Protein AF-A0A1V6K4E2-F1 (afdb_monomer)

Secondary structure (DSSP, 8-state):
--HHHHHHHHHHHHHHHHS--------HHHHHHHHHHHHHHHHHHHHHHHHHHHHHH-SS--GGGSPTT---TT--GGGSB-TTT-PBPEEEEETTEEEEE-TTSS-EEEEE-

Nearest PDB structures (foldseek):
  8veh-assembly4_D  TM=7.224E-01  e=5.071E+00  Rickettsia bellii RML369-C
  9jog-assembly1_B  TM=7.674E-01  e=7.056E+00  Wenyingzhuangia fucanilytica

Mean predicted aligned error: 12.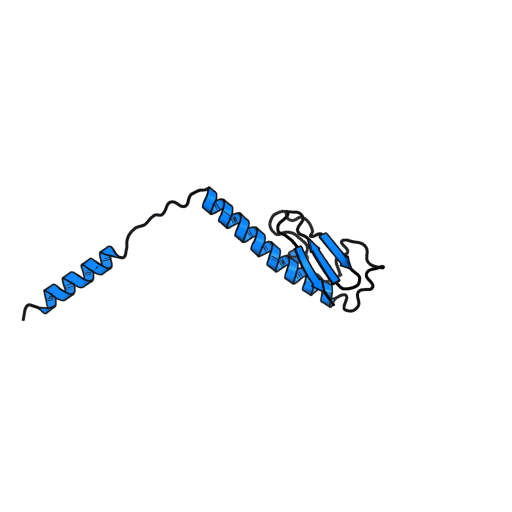08 Å

Sequence (113 aa):
MKMKATILSLTVAILAASCGTATHTVDEGTVEELRRVFDQTRCGFRMEDLVYAVSRQFPYLVADSLPPDVMPSGVPDSLTKCPVTLEPYGIRFEIDGITVECPSGHGSASIDY

Foldseek 3Di:
DPPVVVVVVVVVVVVVVVPPPPPPPDDPVNVVVVVLVVLLVVLVVLQVVQQVVVCVQCVQDPQVPDDKPDDDPPDDLVSQARPPPRHGWTWHRDNFKIKTHHPVRSGIDMDGD

Solvent-accessible surface area (backbone atoms only — not comparable to full-atom values): 6761 Å² total; per-residue (Å²): 142,72,70,68,64,58,56,58,56,54,54,53,56,56,58,59,62,70,65,61,83,74,80,73,80,77,52,70,66,60,54,51,50,50,48,52,51,51,54,27,52,55,43,47,56,37,32,47,54,36,47,55,53,50,45,72,75,44,83,72,59,63,27,94,74,60,67,72,58,69,76,61,92,83,62,58,72,85,46,48,33,37,87,85,81,64,45,61,46,46,38,45,65,38,75,51,34,41,38,30,36,42,82,87,68,60,48,69,34,72,50,77,114

Structure (mmCIF, N/CA/C/O backbone):
data_AF-A0A1V6K4E2-F1
#
_entry.id   AF-A0A1V6K4E2-F1
#
loop_
_atom_site.group_PDB
_atom_site.id
_atom_site.type_symbol
_atom_site.label_atom_id
_atom_site.label_alt_id
_atom_site.label_comp_id
_atom_site.label_asym_id
_atom_site.label_entity_id
_atom_site.label_seq_id
_atom_site.pdbx_PDB_ins_code
_atom_site.Cartn_x
_atom_site.Cartn_y
_atom_site.Cartn_z
_atom_site.occupancy
_atom_site.B_iso_or_equiv
_atom_site.auth_seq_id
_atom_site.auth_comp_id
_atom_site.auth_asym_id
_atom_site.auth_atom_id
_atom_site.pdbx_PDB_model_num
ATOM 1 N N . MET A 1 1 ? -6.438 -11.741 70.902 1.00 47.97 1 MET A N 1
ATOM 2 C CA . MET A 1 1 ? -6.109 -11.883 69.463 1.00 47.97 1 MET A CA 1
ATOM 3 C C . MET A 1 1 ? -7.400 -11.836 68.633 1.00 47.97 1 MET A C 1
ATOM 5 O O . MET A 1 1 ? -7.989 -12.875 68.399 1.00 47.97 1 MET A O 1
ATOM 9 N N . LYS A 1 2 ? -7.910 -10.650 68.257 1.00 50.91 2 LYS A N 1
ATOM 10 C CA . LYS A 1 2 ? -9.148 -10.500 67.440 1.00 50.91 2 LYS A CA 1
ATOM 11 C C . LYS A 1 2 ? -9.008 -9.525 66.255 1.00 50.91 2 LYS A C 1
ATOM 13 O O . LYS A 1 2 ? -9.920 -9.396 65.458 1.00 50.91 2 LYS A O 1
ATOM 18 N N . MET A 1 3 ? -7.847 -8.883 66.107 1.00 50.84 3 MET A N 1
ATOM 19 C CA . MET A 1 3 ? -7.622 -7.793 65.146 1.00 50.84 3 MET A CA 1
ATOM 20 C C . MET A 1 3 ? -7.294 -8.272 63.719 1.00 50.84 3 MET A C 1
ATOM 22 O O . MET A 1 3 ? -7.509 -7.545 62.759 1.00 50.84 3 MET A O 1
ATOM 26 N N . LYS A 1 4 ? -6.804 -9.513 63.560 1.00 50.34 4 LYS A N 1
ATOM 27 C CA . LYS A 1 4 ? -6.406 -10.064 62.250 1.00 50.34 4 LYS A CA 1
ATOM 28 C C . LYS A 1 4 ? -7.597 -10.445 61.358 1.00 50.34 4 LYS A C 1
ATOM 30 O O . LYS A 1 4 ? -7.494 -10.324 60.145 1.00 50.34 4 LYS A O 1
ATOM 35 N N . ALA A 1 5 ? -8.720 -10.865 61.945 1.00 5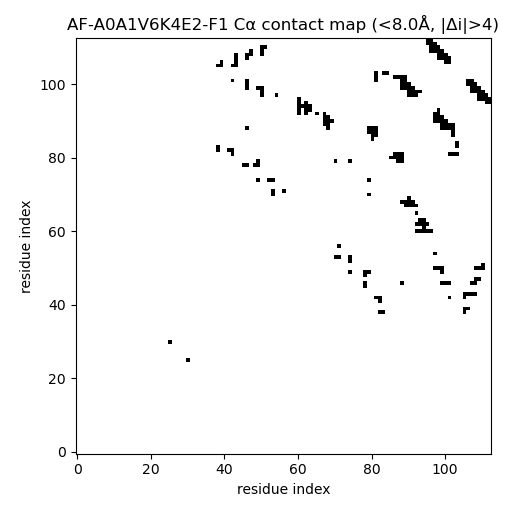5.62 5 ALA A N 1
ATOM 36 C CA . ALA A 1 5 ? -9.904 -11.284 61.189 1.00 55.62 5 ALA A CA 1
ATOM 37 C C . ALA A 1 5 ? -10.618 -10.101 60.510 1.00 55.62 5 ALA A C 1
ATOM 39 O O . ALA A 1 5 ? -11.096 -10.229 59.388 1.00 55.62 5 ALA A O 1
ATOM 40 N N . THR A 1 6 ? -10.632 -8.929 61.150 1.00 54.62 6 THR A N 1
ATOM 41 C CA . THR A 1 6 ? -11.309 -7.734 60.626 1.00 54.62 6 THR A CA 1
ATOM 42 C C . THR A 1 6 ? -10.570 -7.117 59.438 1.00 54.62 6 THR A C 1
ATOM 44 O O . THR A 1 6 ? -11.204 -6.669 58.490 1.00 54.62 6 THR A O 1
ATOM 47 N N . ILE A 1 7 ? -9.232 -7.146 59.452 1.00 57.50 7 ILE A N 1
ATOM 48 C CA . ILE A 1 7 ? -8.399 -6.631 58.351 1.00 57.50 7 ILE A CA 1
ATOM 49 C C . ILE A 1 7 ? -8.542 -7.519 57.109 1.00 57.50 7 ILE A C 1
ATOM 51 O O . ILE A 1 7 ? -8.676 -7.000 56.005 1.00 57.50 7 ILE A O 1
ATOM 55 N N . LEU A 1 8 ? -8.587 -8.845 57.295 1.00 56.53 8 LEU A N 1
ATOM 56 C CA . LEU A 1 8 ? -8.771 -9.804 56.201 1.00 56.53 8 LEU A CA 1
ATOM 57 C C . LEU A 1 8 ? -10.158 -9.678 55.545 1.00 56.53 8 LEU A C 1
ATOM 59 O O . LEU A 1 8 ? -10.295 -9.848 54.339 1.00 56.53 8 LEU A O 1
ATOM 63 N N . SER A 1 9 ? -11.190 -9.353 56.330 1.00 57.62 9 SER A N 1
ATOM 64 C CA . SER A 1 9 ? -12.547 -9.157 55.807 1.00 57.62 9 SER A CA 1
ATOM 65 C C . SER A 1 9 ? -12.701 -7.838 55.040 1.00 57.62 9 SER A C 1
ATOM 67 O O . SER A 1 9 ? -13.507 -7.765 54.114 1.00 57.62 9 SER A O 1
ATOM 69 N N . LEU A 1 10 ? -11.935 -6.803 55.404 1.00 56.16 10 LEU A N 1
ATOM 70 C CA . LEU A 1 10 ? -11.986 -5.494 54.749 1.00 56.16 10 LEU A CA 1
ATOM 71 C C . LEU A 1 10 ? -11.274 -5.506 53.386 1.00 56.16 10 LEU A C 1
ATOM 73 O O . LEU A 1 10 ? -11.752 -4.889 52.439 1.00 56.16 10 LEU A O 1
ATOM 77 N N . THR A 1 11 ? -10.169 -6.245 53.251 1.00 58.66 11 THR A N 1
ATOM 78 C CA . THR A 1 11 ? -9.441 -6.366 51.975 1.00 58.66 11 THR A CA 1
ATOM 79 C C . THR A 1 11 ? -10.226 -7.141 50.919 1.00 58.66 11 THR A C 1
ATOM 81 O O . THR A 1 11 ? -10.240 -6.732 49.760 1.00 58.66 11 THR A O 1
ATOM 84 N N . VAL A 1 12 ? -10.944 -8.203 51.301 1.00 59.09 12 VAL A N 1
ATOM 85 C CA . VAL A 1 12 ? -11.780 -8.984 50.366 1.00 59.09 12 VAL A CA 1
ATOM 86 C C . VAL A 1 12 ? -12.936 -8.147 49.798 1.00 59.09 12 VAL A C 1
ATOM 88 O O . VAL A 1 12 ? -13.244 -8.256 48.613 1.00 59.09 12 VAL A O 1
ATOM 91 N N . ALA A 1 13 ? -13.530 -7.258 50.599 1.00 57.69 13 ALA A N 1
ATOM 92 C CA . ALA A 1 13 ? -14.602 -6.372 50.140 1.00 57.69 13 ALA A CA 1
ATOM 93 C C . ALA A 1 13 ? -14.120 -5.327 49.112 1.00 57.69 13 ALA A C 1
ATOM 95 O O . ALA A 1 13 ? -14.842 -5.009 48.170 1.00 57.69 13 ALA A O 1
ATOM 96 N N . ILE A 1 14 ? -12.885 -4.832 49.252 1.00 58.84 14 ILE A N 1
ATOM 97 C CA . ILE A 1 14 ? -12.292 -3.857 48.320 1.00 58.84 14 ILE A CA 1
ATOM 98 C C . ILE A 1 14 ? -11.939 -4.521 46.975 1.00 58.84 14 ILE A C 1
ATOM 100 O O . ILE A 1 14 ? -12.140 -3.919 45.923 1.00 58.84 14 ILE A O 1
ATOM 104 N N . LEU A 1 15 ? -11.486 -5.780 46.991 1.00 55.34 15 LEU A N 1
ATOM 105 C CA . LEU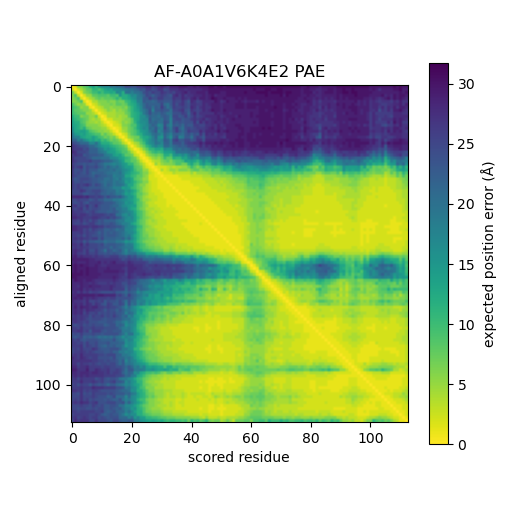 A 1 15 ? -11.227 -6.572 45.777 1.00 55.34 15 LEU A CA 1
ATOM 106 C C . LEU A 1 15 ? -12.513 -6.930 45.012 1.00 55.34 15 LEU A C 1
ATOM 108 O O . LEU A 1 15 ? -12.513 -6.934 43.784 1.00 55.34 15 LEU A O 1
ATOM 112 N N . ALA A 1 16 ? -13.622 -7.179 45.715 1.00 56.22 16 ALA A N 1
ATOM 113 C CA . ALA A 1 16 ? -14.914 -7.427 45.073 1.00 56.22 16 ALA A CA 1
ATOM 114 C C . ALA A 1 16 ? -15.493 -6.166 44.400 1.00 56.22 16 ALA A C 1
ATOM 116 O O . ALA A 1 16 ? -16.177 -6.274 43.386 1.00 56.22 16 ALA A O 1
ATOM 117 N N . ALA A 1 17 ? -15.183 -4.973 44.922 1.00 54.00 17 ALA A N 1
ATOM 118 C CA . ALA A 1 17 ? -15.625 -3.701 44.351 1.00 54.00 17 ALA A CA 1
ATOM 119 C C . ALA A 1 17 ? -14.816 -3.258 43.114 1.00 54.00 17 ALA A C 1
ATOM 121 O O . ALA A 1 17 ? -15.320 -2.464 42.323 1.00 54.00 17 ALA A O 1
ATOM 122 N N . SER A 1 18 ? -13.586 -3.761 42.918 1.00 55.84 18 SER A N 1
ATOM 123 C CA . SER A 1 18 ? -12.785 -3.447 41.720 1.00 55.84 18 SER A CA 1
ATOM 124 C C . SER A 1 18 ? -13.115 -4.331 40.514 1.00 55.84 18 SER A C 1
ATOM 126 O O . SER A 1 18 ? -12.823 -3.946 39.385 1.00 55.84 18 SER A O 1
ATOM 128 N N . CYS A 1 19 ? -13.801 -5.461 40.721 1.00 57.53 19 CYS A N 1
ATOM 129 C CA . CYS A 1 19 ? -14.440 -6.233 39.651 1.00 57.53 19 CYS A CA 1
ATOM 130 C C . CYS A 1 19 ? -15.766 -5.579 39.228 1.00 57.53 19 CYS A C 1
ATOM 132 O O . CYS A 1 19 ? -16.800 -6.240 39.122 1.00 57.53 19 CYS A O 1
ATOM 134 N N . GLY A 1 20 ? -15.746 -4.258 39.036 1.00 49.31 20 GLY A N 1
ATOM 135 C CA . GLY A 1 20 ? -16.871 -3.513 38.503 1.00 49.31 20 GLY A CA 1
ATOM 136 C C . GLY A 1 20 ? -17.241 -4.080 37.139 1.00 49.31 20 GLY A C 1
ATOM 137 O O . GLY A 1 20 ? -16.453 -4.036 36.196 1.00 49.31 20 GLY A O 1
ATOM 138 N N . THR A 1 21 ? -18.451 -4.619 37.040 1.00 56.53 21 THR A N 1
ATOM 139 C CA . THR A 1 21 ? -19.121 -4.997 35.796 1.00 56.53 21 THR A CA 1
ATOM 140 C C . THR A 1 21 ? -19.457 -3.735 35.005 1.00 56.53 21 THR A C 1
ATOM 142 O O . THR A 1 21 ? -20.615 -3.340 34.892 1.00 56.53 21 THR A O 1
ATOM 145 N N . ALA A 1 22 ? -18.440 -3.046 34.498 1.00 54.03 22 ALA A N 1
ATOM 146 C CA . ALA A 1 22 ? -18.623 -1.974 33.540 1.00 54.03 22 ALA A CA 1
ATOM 147 C C . ALA A 1 22 ? -18.823 -2.617 32.164 1.00 54.03 22 ALA A C 1
ATOM 149 O O . ALA A 1 22 ? -17.894 -2.734 31.367 1.00 54.03 22 ALA A O 1
ATOM 150 N N . THR A 1 23 ? -20.042 -3.076 31.883 1.00 57.50 23 THR A N 1
ATOM 151 C CA . THR A 1 23 ? -20.460 -3.331 30.503 1.00 57.50 23 THR A CA 1
ATOM 152 C C . THR A 1 23 ? -20.652 -1.977 29.836 1.00 57.50 23 THR A C 1
ATOM 154 O O . THR A 1 23 ? -21.760 -1.447 29.788 1.00 57.50 23 THR A O 1
ATOM 157 N N . HIS A 1 24 ? -19.554 -1.378 29.378 1.00 59.38 24 HIS A N 1
ATOM 158 C CA . HIS A 1 24 ? -19.631 -0.283 28.425 1.00 59.38 24 HIS A CA 1
ATOM 159 C C . HIS A 1 24 ? -20.209 -0.856 27.134 1.00 59.38 24 HIS A C 1
ATOM 161 O O . HIS A 1 24 ? -19.555 -1.619 26.425 1.00 59.38 24 HIS A O 1
ATOM 167 N N . THR A 1 25 ? -21.467 -0.530 26.859 1.00 64.44 25 THR A N 1
ATOM 168 C CA . THR A 1 25 ? -22.059 -0.737 25.542 1.00 64.44 25 THR A CA 1
ATOM 169 C C . THR A 1 25 ? -21.318 0.181 24.582 1.00 64.44 25 THR A C 1
ATOM 171 O O . THR A 1 25 ? -21.490 1.398 24.629 1.00 64.44 25 THR A O 1
ATOM 174 N N . VAL A 1 26 ? -20.425 -0.400 23.785 1.00 69.50 26 VAL A N 1
ATOM 175 C CA . VAL A 1 26 ? -19.744 0.306 22.701 1.00 69.50 26 VAL A CA 1
ATOM 176 C C . VAL A 1 26 ? -20.812 0.681 21.681 1.00 69.50 26 VAL A C 1
ATOM 178 O O . VAL A 1 26 ? -21.589 -0.180 21.265 1.00 69.50 26 VAL A O 1
ATOM 181 N N . ASP A 1 27 ? -20.900 1.963 21.338 1.00 81.00 27 ASP A N 1
ATOM 182 C CA . ASP A 1 27 ? -21.837 2.412 20.315 1.00 81.00 27 ASP A CA 1
ATOM 183 C C . ASP A 1 27 ? -21.412 1.867 18.939 1.00 81.00 27 ASP A C 1
ATOM 185 O O . ASP A 1 27 ? -20.232 1.612 18.684 1.00 81.00 27 ASP A O 1
ATOM 189 N N . GLU A 1 28 ? -22.380 1.665 18.051 1.00 78.81 28 GLU A N 1
ATOM 190 C CA . GLU A 1 28 ? -22.137 1.109 16.718 1.00 78.81 28 GLU A CA 1
ATOM 191 C C . GLU A 1 28 ? -21.176 1.978 15.889 1.00 78.81 28 GLU A C 1
ATOM 193 O O . GLU A 1 28 ? -20.340 1.438 15.165 1.00 78.81 28 GLU A O 1
ATOM 198 N N . GLY A 1 29 ? -21.208 3.302 16.068 1.00 80.69 29 GLY A N 1
ATOM 199 C CA . GLY A 1 29 ? -20.280 4.236 15.433 1.00 80.69 29 GLY A CA 1
ATOM 200 C C . GLY A 1 29 ? -18.833 4.034 15.879 1.00 80.69 29 GLY A C 1
ATOM 201 O O . GLY A 1 29 ? -17.930 4.047 15.046 1.00 80.69 29 GLY A O 1
ATOM 202 N N . THR A 1 30 ? -18.594 3.763 17.164 1.00 85.19 30 THR A N 1
ATOM 203 C CA . THR A 1 30 ? -17.254 3.420 17.666 1.00 85.19 30 THR A CA 1
ATOM 204 C C . THR A 1 30 ? -16.755 2.102 17.072 1.00 85.19 30 THR A C 1
ATOM 206 O O . THR A 1 30 ? -15.578 1.991 16.730 1.00 85.19 30 THR A O 1
ATOM 209 N N . VAL A 1 31 ? -17.623 1.094 16.921 1.00 89.19 31 VAL A N 1
ATOM 210 C CA . VAL A 1 31 ? -17.236 -0.177 16.281 1.00 89.19 31 VAL A CA 1
ATOM 211 C C . VAL A 1 31 ? -16.888 0.035 14.811 1.00 89.19 31 VAL A C 1
ATOM 213 O O . VAL A 1 31 ? -15.902 -0.526 14.333 1.00 89.19 31 VAL A O 1
ATOM 216 N N . GLU A 1 32 ? -17.668 0.845 14.102 1.00 89.38 32 GLU A N 1
ATOM 217 C CA . GLU A 1 32 ? -17.417 1.137 12.693 1.00 89.38 32 GLU A CA 1
ATOM 218 C C . GLU A 1 32 ? -16.122 1.929 12.495 1.00 89.38 32 GLU A C 1
ATOM 220 O O . GLU A 1 32 ? -15.317 1.595 11.626 1.00 89.38 32 GLU A O 1
ATOM 225 N N . GLU A 1 33 ? -15.844 2.897 13.368 1.00 90.38 33 GLU A N 1
ATOM 226 C CA . GLU A 1 33 ? -14.574 3.621 13.345 1.00 90.38 33 GLU A CA 1
ATOM 227 C C . GLU A 1 33 ? -13.387 2.693 13.632 1.00 90.38 33 GLU A C 1
ATOM 229 O O . GLU A 1 33 ? -12.363 2.760 12.951 1.00 90.38 33 GLU A O 1
ATOM 234 N N . LEU A 1 34 ? -13.526 1.764 14.585 1.00 91.81 34 LEU A N 1
ATOM 235 C CA . LEU A 1 34 ? -12.495 0.756 14.836 1.00 91.81 34 LEU A CA 1
ATOM 236 C C . LEU A 1 34 ? -12.248 -0.109 13.598 1.00 91.81 34 LEU A C 1
ATOM 238 O O . LEU A 1 34 ? -11.088 -0.333 13.248 1.00 91.81 34 LEU A O 1
ATOM 242 N N . ARG A 1 35 ? -13.302 -0.566 12.909 1.00 91.81 35 ARG A N 1
ATOM 243 C CA . ARG A 1 35 ? -13.161 -1.323 11.651 1.00 91.81 35 ARG A CA 1
ATOM 244 C C . ARG A 1 35 ? -12.413 -0.513 10.603 1.00 91.81 35 ARG A C 1
ATOM 246 O O . ARG A 1 35 ? -11.431 -1.013 10.060 1.00 91.81 35 ARG A O 1
ATOM 253 N N . ARG A 1 36 ? -12.801 0.749 10.400 1.00 92.31 36 ARG A N 1
ATOM 254 C CA . ARG A 1 36 ? -12.140 1.662 9.460 1.00 92.31 36 ARG A CA 1
ATOM 255 C C . ARG A 1 36 ? -10.644 1.795 9.757 1.00 92.31 36 ARG A C 1
ATOM 257 O O . ARG A 1 36 ? -9.823 1.705 8.846 1.00 92.31 36 ARG A O 1
ATOM 264 N N . VAL A 1 37 ? -10.277 1.962 11.029 1.00 94.31 37 VAL A N 1
ATOM 265 C CA . VAL A 1 37 ? -8.871 2.059 11.457 1.00 94.31 37 VAL A CA 1
ATOM 266 C C . VAL A 1 37 ? -8.119 0.749 11.214 1.00 94.31 37 VAL A C 1
ATOM 268 O O . VAL A 1 37 ? -6.992 0.779 10.713 1.00 94.31 37 VAL A O 1
ATOM 271 N N . PHE A 1 38 ? -8.718 -0.402 11.530 1.00 94.88 38 PHE A N 1
ATOM 272 C CA . PHE A 1 38 ? -8.098 -1.706 11.279 1.00 94.88 38 PHE A CA 1
ATOM 273 C C . PHE A 1 38 ? -7.885 -1.968 9.787 1.00 94.88 38 PHE A C 1
ATOM 275 O O . PHE A 1 38 ? -6.802 -2.410 9.398 1.00 94.88 38 PHE A O 1
ATOM 282 N N . ASP A 1 39 ? -8.877 -1.660 8.960 1.00 94.69 39 ASP A N 1
ATOM 283 C CA . ASP A 1 39 ? -8.818 -1.827 7.510 1.00 94.69 39 ASP A CA 1
ATOM 284 C C . ASP A 1 39 ? -7.746 -0.933 6.884 1.00 94.69 39 ASP A C 1
ATOM 286 O O . ASP A 1 39 ? -6.918 -1.410 6.097 1.00 94.69 39 ASP A O 1
ATOM 290 N N . GLN A 1 40 ? -7.682 0.330 7.314 1.00 94.94 40 GLN A N 1
ATOM 291 C CA . GLN A 1 40 ? -6.651 1.266 6.881 1.00 94.94 40 GLN A CA 1
ATOM 292 C C . GLN A 1 40 ? -5.250 0.797 7.293 1.00 94.94 40 GLN A C 1
ATOM 294 O O . GLN A 1 40 ? -4.341 0.751 6.465 1.00 94.94 40 GLN A O 1
ATOM 299 N N . THR A 1 41 ? -5.087 0.371 8.546 1.00 95.19 41 THR A N 1
ATOM 300 C CA . THR A 1 41 ? -3.807 -0.116 9.084 1.00 95.19 41 THR A CA 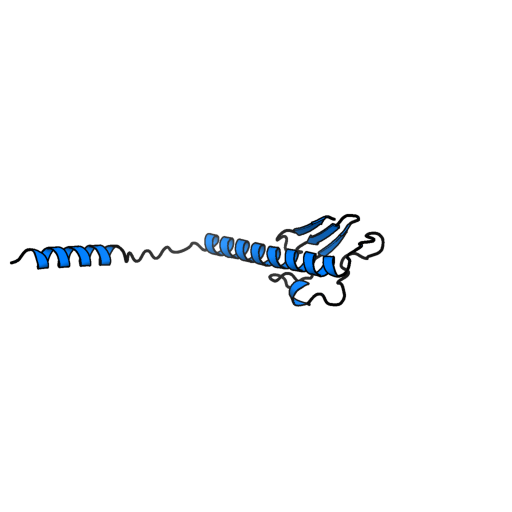1
ATOM 301 C C . THR A 1 41 ? -3.334 -1.371 8.350 1.00 95.19 41 THR A C 1
ATOM 303 O O . THR A 1 41 ? -2.172 -1.479 7.958 1.00 95.19 41 THR A O 1
ATOM 306 N N . ARG A 1 42 ? -4.241 -2.324 8.111 1.00 94.50 42 ARG A N 1
ATOM 307 C CA . ARG A 1 42 ? -3.932 -3.567 7.396 1.00 94.50 42 ARG A CA 1
ATOM 308 C C . ARG A 1 42 ? -3.550 -3.304 5.940 1.00 94.50 42 ARG A C 1
ATOM 310 O O . ARG A 1 42 ? -2.655 -3.973 5.424 1.00 94.50 42 ARG A O 1
ATOM 317 N N . CYS A 1 43 ? -4.219 -2.356 5.283 1.00 94.62 43 CYS A N 1
ATOM 318 C CA . CYS A 1 43 ? -3.830 -1.918 3.945 1.00 94.62 43 CYS A CA 1
ATOM 319 C C . CYS A 1 43 ? -2.454 -1.255 3.956 1.00 94.62 43 CYS A C 1
ATOM 321 O O . CYS A 1 43 ? -1.648 -1.593 3.096 1.00 94.62 43 CYS A O 1
ATOM 323 N N . GLY A 1 44 ? -2.179 -0.379 4.927 1.00 95.56 44 GLY A N 1
ATOM 324 C CA . GLY A 1 44 ? -0.892 0.306 5.075 1.00 95.56 44 GLY A CA 1
ATOM 325 C C . GLY A 1 44 ? 0.282 -0.668 5.089 1.00 95.56 44 GLY A C 1
ATOM 326 O O . GLY A 1 44 ? 1.113 -0.630 4.187 1.00 95.56 44 GLY A O 1
ATOM 327 N N . PHE A 1 45 ? 0.274 -1.628 6.019 1.00 95.56 45 PHE A N 1
ATOM 328 C CA . PHE A 1 45 ? 1.337 -2.638 6.107 1.00 95.56 45 PHE A CA 1
ATOM 329 C C . PHE A 1 45 ? 1.506 -3.447 4.818 1.00 95.56 45 PHE A C 1
ATOM 331 O O . PHE A 1 45 ? 2.622 -3.717 4.386 1.00 95.56 45 PHE A O 1
ATOM 338 N N . ARG A 1 46 ? 0.400 -3.820 4.164 1.00 95.75 46 ARG A N 1
ATOM 339 C CA . ARG A 1 46 ? 0.473 -4.584 2.916 1.00 95.75 46 ARG A CA 1
ATOM 340 C C . ARG A 1 46 ? 1.050 -3.762 1.763 1.00 95.75 46 ARG A C 1
ATOM 342 O O . ARG A 1 46 ? 1.781 -4.319 0.950 1.00 95.75 46 ARG A O 1
ATOM 349 N N . MET A 1 47 ? 0.715 -2.475 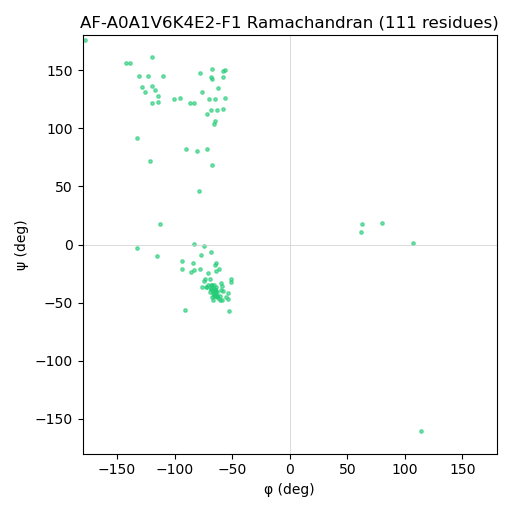1.677 1.00 96.19 47 MET A 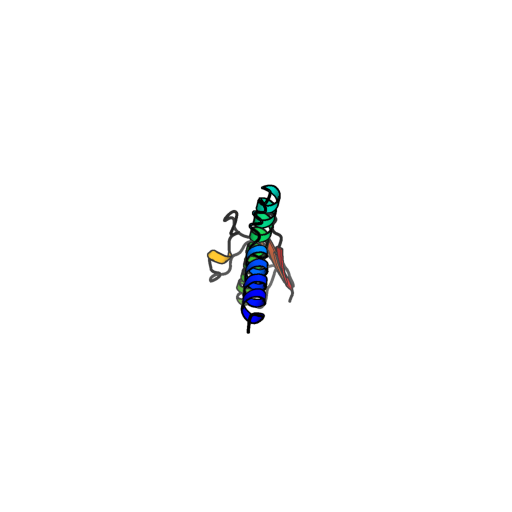N 1
ATOM 350 C CA . MET A 1 47 ? 1.277 -1.583 0.662 1.00 96.19 47 MET A CA 1
ATOM 351 C C . MET A 1 47 ? 2.776 -1.374 0.888 1.00 96.19 47 MET A C 1
ATOM 353 O O . MET A 1 47 ? 3.528 -1.443 -0.075 1.00 96.19 47 MET A O 1
ATOM 357 N N . GLU A 1 48 ? 3.223 -1.204 2.134 1.00 96.06 48 GLU A N 1
ATOM 358 C CA . GLU A 1 48 ? 4.653 -1.121 2.475 1.00 96.06 48 GLU A CA 1
ATOM 359 C C . GLU A 1 48 ? 5.412 -2.399 2.083 1.00 96.06 48 GLU A C 1
ATOM 361 O O . GLU A 1 48 ? 6.440 -2.334 1.403 1.00 96.06 48 GLU A O 1
ATOM 366 N N . ASP A 1 49 ? 4.868 -3.571 2.431 1.00 95.38 49 ASP A N 1
ATOM 367 C CA . ASP A 1 49 ? 5.433 -4.865 2.034 1.00 95.38 49 ASP A CA 1
ATOM 368 C C . ASP A 1 49 ? 5.488 -5.018 0.507 1.00 95.38 49 ASP A C 1
ATOM 370 O O . ASP A 1 49 ? 6.459 -5.555 -0.034 1.00 95.38 49 ASP A O 1
ATOM 374 N N . LEU A 1 50 ? 4.455 -4.547 -0.202 1.00 94.31 50 LEU A N 1
ATOM 375 C CA . LEU A 1 50 ? 4.402 -4.575 -1.661 1.00 94.31 50 LEU A CA 1
ATOM 376 C C . LEU A 1 50 ? 5.455 -3.646 -2.275 1.00 94.31 50 LEU A C 1
ATOM 378 O O . LEU A 1 50 ? 6.200 -4.092 -3.146 1.00 94.31 50 LEU A O 1
ATOM 382 N N . VAL A 1 51 ? 5.569 -2.403 -1.797 1.00 93.50 51 VAL A N 1
ATOM 383 C CA . VAL A 1 51 ? 6.614 -1.455 -2.218 1.00 93.50 51 VAL A CA 1
ATOM 384 C C . VAL A 1 51 ? 7.994 -2.089 -2.050 1.00 93.50 51 VAL A C 1
ATOM 386 O O . VAL A 1 51 ? 8.796 -2.079 -2.984 1.00 93.50 51 VAL A O 1
ATOM 389 N N . TYR A 1 52 ? 8.258 -2.713 -0.900 1.00 91.81 52 TYR A N 1
ATOM 390 C CA . TYR A 1 52 ? 9.529 -3.384 -0.637 1.00 91.81 52 TYR A CA 1
ATOM 391 C C . TYR A 1 52 ? 9.752 -4.632 -1.512 1.00 91.81 52 TYR A C 1
ATOM 393 O O . TYR A 1 52 ? 10.871 -4.928 -1.940 1.00 91.81 52 TYR A O 1
ATOM 401 N N . ALA A 1 53 ? 8.701 -5.401 -1.795 1.00 91.31 53 ALA A N 1
ATOM 402 C CA . ALA A 1 53 ? 8.798 -6.561 -2.674 1.00 91.31 53 ALA A CA 1
ATOM 403 C C . ALA A 1 53 ? 9.124 -6.147 -4.117 1.00 91.31 53 ALA A C 1
ATOM 405 O O . ALA A 1 53 ? 9.996 -6.756 -4.741 1.00 91.31 53 ALA A O 1
ATOM 406 N N . VAL A 1 54 ? 8.461 -5.104 -4.619 1.00 89.88 54 VAL A N 1
ATOM 407 C CA . VAL A 1 54 ? 8.665 -4.546 -5.962 1.00 89.88 54 VAL A CA 1
ATOM 408 C C . VAL A 1 54 ? 10.049 -3.899 -6.075 1.00 89.88 54 VAL A C 1
ATOM 410 O O . VAL A 1 54 ? 10.776 -4.188 -7.028 1.00 89.88 54 VAL A O 1
ATOM 413 N N . SER A 1 55 ? 10.466 -3.109 -5.079 1.00 87.69 55 SER A N 1
ATOM 414 C CA . SER A 1 55 ? 11.759 -2.405 -5.074 1.00 87.69 55 SER A CA 1
ATOM 415 C C . SER A 1 55 ? 12.958 -3.344 -5.187 1.00 87.69 55 SER A C 1
ATOM 417 O O . SER A 1 55 ? 13.937 -3.033 -5.865 1.00 87.69 55 SER A O 1
ATOM 419 N N . ARG A 1 56 ? 12.879 -4.533 -4.578 1.00 86.69 56 ARG A N 1
ATOM 420 C CA . ARG A 1 56 ? 13.940 -5.546 -4.675 1.00 86.69 56 ARG A CA 1
ATOM 421 C C . ARG A 1 56 ? 14.050 -6.197 -6.049 1.00 86.69 56 ARG A C 1
ATOM 423 O O . ARG A 1 56 ? 15.116 -6.715 -6.373 1.00 86.69 56 ARG A O 1
ATOM 430 N N . GLN A 1 57 ? 12.973 -6.214 -6.830 1.00 82.00 57 GLN A N 1
ATOM 431 C CA . GLN A 1 57 ? 13.001 -6.773 -8.183 1.00 82.00 57 GLN A CA 1
ATOM 432 C C . GLN A 1 57 ? 13.476 -5.759 -9.225 1.00 82.00 57 GLN A C 1
ATOM 434 O O . GLN A 1 57 ? 14.028 -6.158 -10.250 1.00 82.00 57 GLN A O 1
ATOM 439 N N . PHE A 1 58 ? 13.344 -4.465 -8.932 1.00 76.50 58 PHE A N 1
ATOM 440 C CA . PHE A 1 58 ? 13.839 -3.381 -9.774 1.00 76.50 58 PHE A CA 1
ATOM 441 C C . PHE A 1 58 ? 14.827 -2.485 -9.014 1.00 76.50 58 PHE A C 1
ATOM 443 O O . PHE A 1 58 ? 14.510 -1.341 -8.702 1.00 76.50 58 PHE A O 1
ATOM 450 N N . PRO A 1 59 ? 16.051 -2.967 -8.732 1.00 64.62 59 PRO A N 1
ATOM 451 C CA . PRO A 1 59 ? 17.063 -2.169 -8.034 1.00 64.62 59 PRO A CA 1
ATOM 452 C C . PRO A 1 59 ? 17.519 -0.932 -8.828 1.00 64.62 59 PRO A C 1
ATOM 454 O O . PRO A 1 59 ? 18.126 -0.034 -8.257 1.00 64.62 59 PRO A O 1
ATOM 457 N N . TYR A 1 60 ? 17.231 -0.891 -10.134 1.00 62.03 60 TYR A N 1
ATOM 458 C CA . TYR A 1 60 ? 17.458 0.250 -11.016 1.00 62.03 60 TYR A CA 1
ATOM 459 C C . TYR A 1 60 ? 16.181 0.477 -11.825 1.00 62.03 60 TYR A C 1
ATOM 461 O O . TYR A 1 60 ? 15.970 -0.158 -12.861 1.00 62.03 60 TYR A O 1
ATOM 469 N N . LEU A 1 61 ? 15.287 1.324 -11.322 1.00 60.28 61 LEU A N 1
ATOM 470 C CA . LEU A 1 61 ? 14.093 1.701 -12.066 1.00 60.28 61 LEU A CA 1
ATOM 471 C C . LEU A 1 61 ? 14.495 2.620 -13.214 1.00 60.28 61 LEU A C 1
ATOM 473 O O . LEU A 1 61 ? 14.908 3.754 -13.010 1.00 60.28 61 LEU A O 1
ATOM 477 N N . VAL A 1 62 ? 14.344 2.139 -14.444 1.00 60.03 62 VAL A N 1
ATOM 478 C CA . VAL A 1 62 ? 14.210 3.029 -15.599 1.00 60.03 62 VAL A CA 1
ATOM 479 C C . VAL A 1 62 ? 12.713 3.284 -15.741 1.00 60.03 62 VAL A C 1
ATOM 481 O O . VAL A 1 62 ? 12.027 2.579 -16.484 1.00 60.03 62 VAL A O 1
ATOM 484 N N . ALA A 1 63 ? 12.199 4.227 -14.945 1.00 56.38 63 ALA A N 1
ATOM 485 C CA . ALA A 1 63 ? 10.768 4.517 -14.805 1.00 56.38 63 ALA A CA 1
ATOM 486 C C . ALA A 1 63 ? 10.044 4.725 -16.144 1.00 56.38 63 ALA A C 1
ATOM 488 O O . ALA A 1 63 ? 8.892 4.334 -16.292 1.00 56.38 63 ALA A O 1
ATOM 489 N N . ASP A 1 64 ? 10.758 5.222 -17.155 1.00 59.22 64 ASP A N 1
ATOM 490 C CA . ASP A 1 64 ? 10.224 5.461 -18.499 1.00 59.22 64 ASP A CA 1
ATOM 491 C C . ASP A 1 64 ? 9.880 4.184 -19.292 1.00 59.22 64 ASP A C 1
ATOM 493 O O . ASP A 1 64 ? 9.330 4.274 -20.390 1.00 59.22 64 ASP A O 1
ATOM 497 N N . SER A 1 65 ? 10.207 2.989 -18.783 1.00 62.00 65 SER A N 1
ATOM 498 C CA . SER A 1 65 ? 10.066 1.731 -19.535 1.00 62.00 65 SER A CA 1
ATOM 499 C C . SER A 1 65 ? 9.045 0.738 -18.976 1.00 62.00 65 SER A C 1
ATOM 501 O O . SER A 1 65 ? 8.714 -0.230 -19.668 1.00 62.00 65 SER A O 1
ATOM 503 N N . LEU A 1 66 ? 8.514 0.963 -17.769 1.00 72.12 66 LEU A N 1
ATOM 504 C CA . LEU A 1 66 ? 7.531 0.064 -17.164 1.00 72.12 66 LEU A CA 1
ATOM 505 C C . LEU A 1 66 ? 6.108 0.616 -17.320 1.00 72.12 66 LEU A C 1
ATOM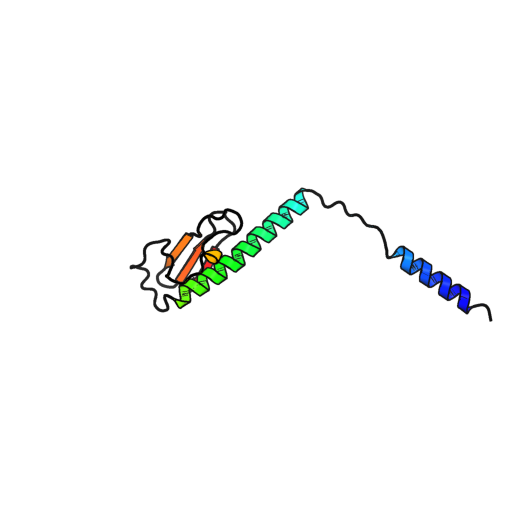 507 O O . LEU A 1 66 ? 5.838 1.739 -16.896 1.00 72.12 66 LEU A O 1
ATOM 511 N N . PRO A 1 67 ? 5.175 -0.160 -17.902 1.00 73.81 67 PRO A N 1
ATOM 512 C CA . PRO A 1 67 ? 3.765 0.188 -17.859 1.00 73.81 67 PRO A CA 1
ATOM 513 C C . PRO A 1 67 ? 3.273 0.360 -16.408 1.00 73.81 67 PRO A C 1
ATOM 515 O O . PRO A 1 67 ? 3.782 -0.314 -15.504 1.00 73.81 67 PRO A O 1
ATOM 518 N N . PRO A 1 68 ? 2.262 1.217 -16.178 1.00 71.81 68 PRO A N 1
ATOM 519 C CA . PRO A 1 68 ? 1.580 1.262 -14.890 1.00 71.81 68 PRO A CA 1
ATOM 520 C C . PRO A 1 68 ? 0.998 -0.117 -14.560 1.00 71.81 68 PRO A C 1
ATOM 522 O O . PRO A 1 68 ? 0.652 -0.888 -15.460 1.00 71.81 68 PRO A O 1
ATOM 525 N N . ASP A 1 69 ? 0.918 -0.430 -13.269 1.00 74.75 69 ASP A N 1
ATOM 526 C CA . ASP A 1 69 ? 0.331 -1.672 -12.750 1.00 74.75 69 ASP A CA 1
ATOM 527 C C . ASP A 1 69 ? 1.043 -2.969 -13.179 1.00 74.75 69 ASP A C 1
ATOM 529 O O . ASP A 1 69 ? 0.500 -4.071 -13.045 1.00 74.75 69 ASP A O 1
ATOM 533 N N . VAL A 1 70 ? 2.290 -2.879 -13.658 1.00 80.75 70 VAL A N 1
ATOM 534 C CA . VAL A 1 70 ? 3.111 -4.072 -13.884 1.00 80.75 70 VAL A CA 1
ATOM 535 C C . VAL A 1 70 ? 3.477 -4.702 -12.551 1.00 80.75 70 VAL A C 1
ATOM 537 O O . VAL A 1 70 ? 4.225 -4.138 -11.754 1.00 80.75 70 VAL A O 1
ATOM 540 N N . MET A 1 71 ? 2.980 -5.921 -12.345 1.00 85.12 71 MET A N 1
ATOM 541 C CA . MET A 1 71 ? 3.361 -6.742 -11.209 1.00 85.12 71 MET A CA 1
ATOM 542 C C . MET A 1 71 ? 4.629 -7.542 -11.533 1.00 85.12 71 MET A C 1
ATOM 544 O O . MET A 1 71 ? 4.622 -8.342 -12.475 1.00 85.12 71 MET A O 1
ATOM 548 N N . PRO A 1 72 ? 5.710 -7.382 -10.758 1.00 79.50 72 PRO A N 1
ATOM 549 C CA . PRO A 1 72 ? 6.941 -8.126 -10.983 1.00 79.50 72 PRO A CA 1
ATOM 550 C C . PRO A 1 72 ? 6.764 -9.621 -10.702 1.00 79.50 72 PRO A C 1
ATOM 552 O O . PRO A 1 72 ? 6.072 -10.025 -9.760 1.00 79.50 72 PRO A O 1
ATOM 555 N N . SER A 1 73 ? 7.406 -10.468 -11.507 1.00 78.19 73 SER A N 1
ATOM 556 C CA . SER A 1 73 ? 7.337 -11.920 -11.339 1.00 78.19 73 SER A CA 1
ATOM 557 C C . SER A 1 73 ? 7.944 -12.340 -9.998 1.00 78.19 73 SER A C 1
ATOM 559 O O . SER A 1 73 ? 9.144 -12.201 -9.778 1.00 78.19 73 SER A O 1
ATOM 561 N N . GLY A 1 74 ? 7.133 -12.897 -9.100 1.00 81.88 74 GLY A N 1
ATOM 562 C CA . GLY A 1 74 ? 7.584 -13.359 -7.782 1.00 81.88 74 GLY A CA 1
ATOM 563 C C . GLY A 1 74 ? 7.137 -12.485 -6.613 1.00 81.88 74 GLY A C 1
ATOM 564 O O . GLY A 1 74 ? 7.452 -12.818 -5.470 1.00 81.88 74 GLY A O 1
ATOM 565 N N . VAL A 1 75 ? 6.372 -11.419 -6.863 1.00 88.88 75 VAL A N 1
ATOM 566 C CA . VAL A 1 75 ? 5.550 -10.813 -5.810 1.00 88.88 75 VAL A CA 1
ATOM 567 C C . VAL A 1 75 ? 4.399 -11.776 -5.477 1.00 88.88 75 VAL A C 1
ATOM 569 O O . VAL A 1 75 ? 3.672 -12.177 -6.384 1.00 88.88 75 VAL A O 1
ATOM 572 N N . PRO A 1 76 ? 4.213 -12.181 -4.206 1.00 88.62 76 PRO A N 1
ATOM 573 C CA . PRO A 1 76 ? 3.107 -13.050 -3.819 1.00 88.62 76 PRO A CA 1
ATOM 574 C C . PRO A 1 76 ? 1.744 -12.396 -4.071 1.00 88.62 76 PRO A C 1
ATOM 576 O O . PRO A 1 76 ? 1.512 -11.270 -3.628 1.00 88.62 76 PRO A O 1
ATOM 579 N N . ASP A 1 77 ? 0.800 -13.139 -4.656 1.00 86.19 77 ASP A N 1
ATOM 580 C CA . ASP A 1 77 ? -0.571 -12.670 -4.926 1.00 86.19 77 ASP A CA 1
ATOM 581 C C . ASP A 1 77 ? -1.256 -12.066 -3.692 1.00 86.19 77 ASP A C 1
ATOM 583 O O . ASP A 1 77 ? -2.027 -11.111 -3.803 1.00 86.19 77 ASP A O 1
ATOM 587 N N . SER A 1 78 ? -0.939 -12.576 -2.498 1.00 88.31 78 SER A N 1
ATOM 588 C CA . SER A 1 78 ? -1.465 -12.081 -1.223 1.00 88.31 78 SER A CA 1
ATOM 589 C C . SER A 1 78 ? -1.111 -10.623 -0.917 1.00 88.31 78 SER A C 1
ATOM 591 O O . SER A 1 78 ? -1.787 -10.016 -0.086 1.00 88.31 78 SER A O 1
ATOM 593 N N . LEU A 1 79 ? -0.065 -10.074 -1.545 1.00 92.50 79 LEU A N 1
ATOM 594 C CA . LEU A 1 79 ? 0.353 -8.675 -1.407 1.00 92.50 79 LEU A CA 1
ATOM 595 C C . LEU A 1 79 ? -0.246 -7.770 -2.485 1.00 92.50 79 LEU A C 1
ATOM 597 O O . LEU A 1 79 ? -0.352 -6.571 -2.278 1.00 92.50 79 LEU A O 1
ATOM 601 N N . THR A 1 80 ? -0.682 -8.335 -3.610 1.00 92.62 80 THR A N 1
ATOM 602 C CA . THR A 1 80 ? -1.075 -7.564 -4.803 1.00 92.62 80 THR A CA 1
ATOM 603 C C . THR A 1 80 ? -2.451 -6.906 -4.710 1.00 92.62 80 THR A C 1
ATOM 605 O O . THR A 1 80 ? -2.807 -6.112 -5.577 1.00 92.62 80 THR A O 1
ATOM 608 N N . LYS A 1 81 ? -3.237 -7.234 -3.677 1.00 94.38 81 LYS A N 1
ATOM 609 C CA . LYS A 1 81 ? -4.646 -6.843 -3.550 1.00 94.38 81 LYS A CA 1
ATOM 610 C C . LYS A 1 81 ? -4.979 -6.249 -2.190 1.00 94.38 81 LYS A C 1
ATOM 612 O O . LYS A 1 81 ? -4.520 -6.740 -1.146 1.00 94.38 81 LYS A O 1
ATOM 617 N N . CYS A 1 82 ? -5.884 -5.274 -2.209 1.00 94.19 82 CYS A N 1
ATOM 618 C CA . CYS A 1 82 ? -6.506 -4.716 -1.019 1.00 94.19 82 CYS A CA 1
ATOM 619 C C . CYS A 1 82 ? -7.180 -5.835 -0.200 1.00 94.19 82 CYS A C 1
ATOM 621 O O . CYS A 1 82 ? -7.992 -6.580 -0.744 1.00 94.19 82 CYS A O 1
ATOM 623 N N . PRO A 1 83 ? -6.885 -6.000 1.103 1.00 92.38 83 PRO A N 1
ATOM 624 C CA . PRO A 1 83 ? -7.523 -7.019 1.938 1.00 92.38 83 PRO A CA 1
ATOM 625 C C . PRO A 1 83 ? -9.028 -6.802 2.141 1.00 92.38 83 PRO A C 1
ATOM 627 O O . PRO A 1 83 ? -9.695 -7.741 2.569 1.00 92.38 83 PRO A O 1
ATOM 630 N N . VAL A 1 84 ? -9.529 -5.593 1.873 1.00 92.62 84 VAL A N 1
ATOM 631 C CA . VAL A 1 84 ? -10.933 -5.211 2.068 1.00 92.62 84 VAL A CA 1
ATOM 632 C C . VAL A 1 84 ? -11.744 -5.465 0.799 1.00 92.62 84 VAL A C 1
ATOM 634 O O . VAL A 1 84 ? -12.708 -6.222 0.835 1.00 92.62 84 VAL A O 1
ATOM 637 N N . THR A 1 85 ? -11.335 -4.887 -0.338 1.00 93.81 85 THR A N 1
ATOM 638 C CA . THR A 1 85 ? -12.084 -5.007 -1.606 1.00 93.81 85 THR A CA 1
ATOM 639 C C . THR A 1 85 ? -11.610 -6.145 -2.501 1.00 93.81 85 THR A C 1
ATOM 641 O O . THR A 1 85 ? -12.313 -6.514 -3.436 1.00 93.81 85 THR A O 1
ATOM 644 N N . LEU A 1 86 ? -10.433 -6.720 -2.229 1.00 93.38 86 LEU A N 1
ATOM 645 C CA . LEU A 1 86 ? -9.754 -7.710 -3.079 1.00 93.38 86 LEU A CA 1
ATOM 646 C C . LEU A 1 86 ? -9.373 -7.191 -4.473 1.00 93.38 86 LEU A C 1
ATOM 648 O O . LEU A 1 86 ? -8.938 -7.970 -5.327 1.00 93.38 86 LEU A O 1
ATOM 652 N N . GLU A 1 87 ? -9.489 -5.886 -4.696 1.00 93.81 87 GLU A N 1
ATOM 653 C CA . GLU A 1 87 ? -9.048 -5.238 -5.923 1.00 93.81 87 GLU A CA 1
ATOM 654 C C . GLU A 1 87 ? -7.525 -5.059 -5.919 1.00 93.81 87 GLU A C 1
ATOM 656 O O . GLU A 1 87 ? -6.931 -4.896 -4.843 1.00 93.81 87 GLU A O 1
ATOM 661 N N . PRO A 1 88 ? -6.875 -5.113 -7.095 1.00 93.44 88 PRO A N 1
ATOM 662 C CA . PRO A 1 88 ? -5.445 -4.863 -7.208 1.00 93.44 88 PRO A CA 1
ATOM 663 C C . PRO A 1 88 ? -5.068 -3.476 -6.686 1.00 93.44 88 PRO A C 1
ATOM 665 O O . PRO A 1 88 ? -5.812 -2.514 -6.872 1.00 93.44 88 PRO A O 1
ATOM 668 N N . TYR A 1 89 ? -3.901 -3.372 -6.057 1.00 94.31 89 TYR A N 1
ATOM 669 C CA . TYR A 1 89 ? -3.301 -2.067 -5.795 1.00 94.31 89 TYR A CA 1
ATOM 670 C C . TYR A 1 89 ? -2.856 -1.411 -7.103 1.00 94.31 89 TYR A C 1
ATOM 672 O O . TYR A 1 89 ? -2.369 -2.103 -7.998 1.00 94.31 89 TYR A O 1
ATOM 680 N N . GLY A 1 90 ? -2.986 -0.087 -7.183 1.00 92.94 90 GLY A N 1
ATOM 681 C CA . GLY A 1 90 ? -2.379 0.687 -8.261 1.00 92.94 90 GLY A CA 1
ATOM 682 C C . GLY A 1 90 ? -0.882 0.826 -8.011 1.00 92.94 90 GLY A C 1
ATOM 683 O O . GLY A 1 90 ? -0.486 1.170 -6.894 1.00 92.94 90 GLY A O 1
ATOM 684 N N . ILE A 1 91 ? -0.052 0.554 -9.017 1.00 91.38 91 ILE A N 1
ATOM 685 C CA . ILE A 1 91 ? 1.408 0.681 -8.908 1.00 91.38 91 ILE A CA 1
ATOM 686 C C . ILE A 1 91 ? 1.898 1.704 -9.923 1.00 91.38 91 ILE A C 1
ATOM 688 O O . ILE A 1 91 ? 1.732 1.545 -11.135 1.00 91.38 91 ILE A O 1
ATOM 692 N N . ARG A 1 92 ? 2.554 2.743 -9.409 1.00 89.75 92 ARG A N 1
ATOM 693 C CA . ARG A 1 92 ? 3.166 3.812 -10.193 1.00 89.75 92 ARG A CA 1
ATOM 694 C C . ARG A 1 92 ? 4.677 3.761 -10.016 1.00 89.75 92 ARG A C 1
ATOM 696 O O . ARG A 1 92 ? 5.181 3.842 -8.898 1.00 89.75 92 ARG A O 1
ATOM 703 N N . PHE A 1 93 ? 5.378 3.632 -11.134 1.00 86.56 93 PHE A N 1
ATOM 704 C CA . PHE A 1 93 ? 6.830 3.726 -11.201 1.00 86.56 93 PHE A CA 1
ATOM 705 C C . PHE A 1 93 ? 7.208 5.159 -11.577 1.00 86.56 93 PHE A C 1
ATOM 707 O O . PHE A 1 93 ? 6.711 5.695 -12.568 1.00 86.56 93 PHE A O 1
ATOM 714 N N . GLU A 1 94 ? 8.054 5.784 -10.768 1.00 82.75 94 GLU A N 1
ATOM 715 C CA . GLU A 1 94 ? 8.553 7.148 -10.944 1.00 82.75 94 GLU A CA 1
ATOM 716 C C . GLU A 1 94 ? 10.079 7.112 -11.068 1.00 82.75 94 GLU A C 1
ATOM 718 O O . GLU A 1 94 ? 10.705 6.118 -10.703 1.00 82.75 94 GLU A O 1
ATOM 723 N N . ILE A 1 95 ? 10.680 8.179 -11.612 1.00 79.75 95 ILE A N 1
ATOM 724 C CA . ILE A 1 95 ? 12.128 8.231 -11.900 1.00 79.75 95 ILE A CA 1
ATOM 725 C C . ILE A 1 95 ? 12.947 7.887 -10.653 1.00 79.75 95 ILE A C 1
ATOM 727 O O . ILE A 1 95 ? 13.882 7.096 -10.737 1.00 79.75 95 ILE A O 1
ATOM 731 N N . ASP A 1 96 ? 12.517 8.407 -9.507 1.00 82.25 96 ASP A N 1
ATOM 732 C CA . ASP A 1 96 ? 13.222 8.263 -8.240 1.00 82.25 96 ASP A CA 1
ATOM 733 C C . ASP A 1 96 ? 12.438 7.408 -7.236 1.00 82.25 96 ASP A C 1
ATOM 735 O O . ASP A 1 96 ? 12.724 7.467 -6.048 1.00 82.25 96 ASP A O 1
ATOM 739 N N . 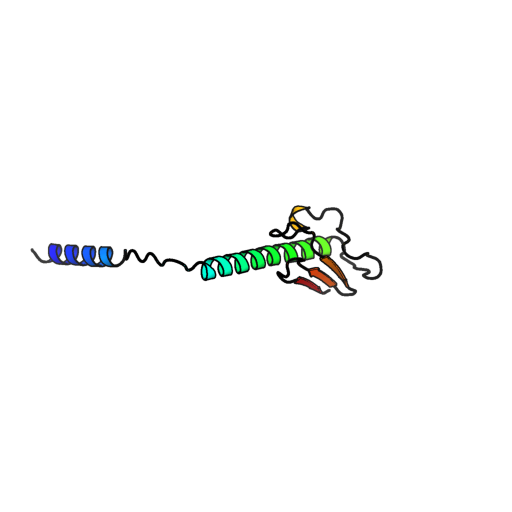GLY A 1 97 ? 11.443 6.611 -7.656 1.00 87.81 97 GLY A N 1
ATOM 740 C CA . GLY A 1 97 ? 10.619 5.910 -6.668 1.00 87.81 97 GLY A CA 1
ATOM 741 C C . GLY A 1 97 ? 9.536 4.967 -7.175 1.00 87.81 97 GLY A C 1
ATOM 742 O O . GLY A 1 97 ? 9.273 4.817 -8.369 1.00 87.81 97 GLY A O 1
ATOM 743 N N . ILE A 1 98 ? 8.884 4.311 -6.217 1.00 90.12 98 ILE A N 1
ATOM 744 C CA . ILE A 1 98 ? 7.697 3.473 -6.435 1.00 90.12 98 ILE A CA 1
ATOM 745 C C . ILE A 1 98 ? 6.611 3.971 -5.503 1.00 90.12 98 ILE A C 1
ATOM 747 O O . ILE A 1 98 ? 6.844 4.078 -4.302 1.00 90.12 98 ILE A O 1
ATOM 751 N N . THR A 1 99 ? 5.414 4.182 -6.040 1.00 93.2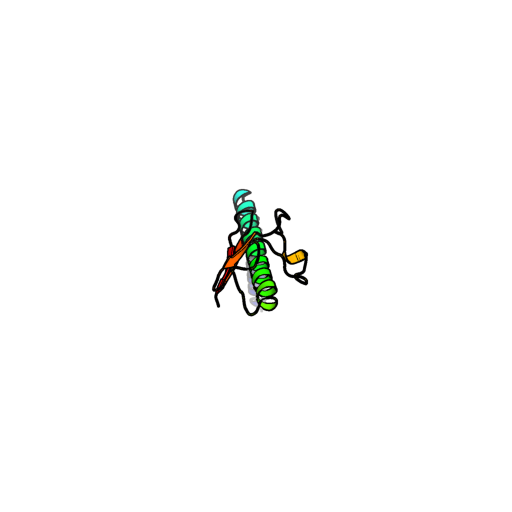5 99 THR A N 1
ATOM 752 C CA . THR A 1 99 ? 4.213 4.461 -5.253 1.00 93.25 99 THR A CA 1
ATOM 753 C C . THR A 1 99 ? 3.185 3.352 -5.455 1.00 93.25 99 THR A C 1
ATOM 755 O O . THR A 1 99 ? 2.887 2.959 -6.583 1.00 93.25 99 THR A O 1
ATOM 758 N N . VAL A 1 100 ? 2.617 2.869 -4.353 1.00 94.62 100 VAL A N 1
ATOM 759 C CA . VAL A 1 100 ? 1.507 1.913 -4.309 1.00 94.62 100 VAL A CA 1
ATOM 760 C C . VAL A 1 100 ? 0.290 2.606 -3.709 1.00 94.62 100 VAL A C 1
ATOM 762 O O . VAL A 1 100 ? 0.378 3.166 -2.618 1.00 94.62 100 VAL A O 1
ATOM 765 N N . GLU A 1 101 ? -0.851 2.545 -4.391 1.00 95.75 101 GLU A N 1
ATOM 766 C CA . GLU A 1 101 ? -2.094 3.208 -3.985 1.00 95.75 101 GLU A CA 1
ATOM 767 C C . GLU A 1 101 ? -3.236 2.206 -3.766 1.00 95.75 101 GLU A C 1
ATOM 769 O O . GLU A 1 101 ? -3.444 1.276 -4.555 1.00 95.75 101 GLU A O 1
ATOM 774 N N . CYS A 1 102 ? -3.995 2.392 -2.681 1.00 95.69 102 CYS A N 1
ATOM 775 C CA . CYS A 1 102 ? -5.163 1.574 -2.373 1.00 95.69 102 CYS A CA 1
ATOM 776 C C . CYS A 1 102 ? -6.412 2.059 -3.130 1.00 95.69 102 CYS A C 1
ATOM 778 O O . CYS A 1 102 ? -6.863 3.176 -2.869 1.00 95.69 102 CYS A O 1
ATOM 780 N N . PRO A 1 103 ? -7.066 1.208 -3.951 1.00 93.75 103 PRO A N 1
ATOM 781 C CA . PRO A 1 103 ? -8.259 1.603 -4.714 1.00 93.75 103 PRO A CA 1
ATOM 782 C C . PRO A 1 103 ? -9.452 1.965 -3.817 1.00 93.75 103 PRO A C 1
ATOM 784 O O . PRO A 1 103 ? -10.341 2.708 -4.214 1.00 93.75 103 PRO A O 1
ATOM 787 N N . SER A 1 104 ? -9.463 1.467 -2.579 1.00 92.81 104 SER A N 1
ATOM 788 C CA . SER A 1 104 ? -10.512 1.731 -1.591 1.00 92.81 104 SER A CA 1
ATOM 789 C C . SER A 1 104 ? -10.318 3.048 -0.826 1.00 92.81 104 SER A C 1
ATOM 791 O O . SER A 1 104 ? -11.105 3.344 0.067 1.00 92.81 104 SER A O 1
ATOM 793 N N . GLY A 1 105 ? -9.258 3.813 -1.113 1.00 93.56 105 GLY A N 1
ATOM 794 C CA . GLY A 1 105 ? -8.984 5.087 -0.440 1.00 93.56 105 GLY A CA 1
ATOM 795 C C . GLY A 1 105 ? -8.325 4.965 0.941 1.00 93.56 105 GLY A C 1
ATOM 796 O O . GLY A 1 105 ? -8.335 5.923 1.708 1.00 93.56 105 GLY A O 1
ATOM 797 N N . HIS A 1 106 ? -7.718 3.819 1.274 1.00 94.44 106 HIS A N 1
ATOM 798 C CA . HIS A 1 106 ? -6.989 3.640 2.542 1.00 94.44 106 HIS A CA 1
ATOM 799 C C . HIS A 1 106 ? -5.618 4.346 2.585 1.00 94.44 106 HIS A C 1
ATOM 801 O O . HIS A 1 106 ? -4.940 4.306 3.612 1.00 94.44 106 HIS A O 1
ATOM 807 N N . GLY A 1 107 ? -5.219 5.006 1.495 1.00 94.94 107 GLY A N 1
ATOM 808 C CA . GLY A 1 107 ? -3.970 5.753 1.367 1.00 94.94 107 GLY A CA 1
ATOM 809 C C . GLY A 1 107 ? -3.014 5.139 0.348 1.00 94.94 107 GLY A C 1
ATOM 810 O O . GLY A 1 107 ? -3.416 4.347 -0.508 1.00 94.94 107 GLY A O 1
ATOM 811 N N . SER A 1 108 ? -1.744 5.512 0.469 1.00 96.38 108 SER A N 1
ATOM 812 C CA . SER A 1 108 ? -0.652 5.081 -0.399 1.00 96.38 108 SER A CA 1
ATOM 813 C C . SER A 1 108 ? 0.629 4.856 0.404 1.00 96.38 108 SER A C 1
ATOM 815 O O . SER A 1 108 ? 0.807 5.455 1.465 1.00 96.38 108 SER A O 1
ATOM 817 N N . ALA A 1 109 ? 1.529 4.029 -0.120 1.00 96.19 109 ALA A N 1
ATOM 818 C CA . ALA A 1 109 ? 2.893 3.869 0.379 1.00 96.19 109 ALA A CA 1
ATOM 819 C C . ALA A 1 109 ? 3.884 4.155 -0.751 1.00 96.19 109 ALA A C 1
ATOM 821 O O . ALA A 1 109 ? 3.609 3.817 -1.904 1.00 96.19 109 ALA A O 1
ATOM 822 N N . SER A 1 110 ? 5.030 4.750 -0.430 1.00 94.38 110 SER A N 1
ATOM 823 C CA . SER A 1 110 ? 6.078 5.023 -1.409 1.00 94.38 110 SER A CA 1
ATOM 824 C C . SER A 1 110 ? 7.472 4.743 -0.861 1.00 94.38 110 SER A C 1
ATOM 826 O O . SER A 1 110 ? 7.694 4.730 0.352 1.00 94.38 110 SER A O 1
ATOM 828 N N . ILE A 1 111 ? 8.403 4.492 -1.775 1.00 90.69 111 ILE A N 1
ATOM 829 C CA . ILE A 1 111 ? 9.841 4.497 -1.509 1.00 90.69 111 ILE A CA 1
ATOM 830 C C . ILE A 1 111 ? 10.515 5.389 -2.543 1.00 90.69 111 ILE A C 1
ATOM 832 O O . ILE A 1 111 ? 10.208 5.272 -3.731 1.00 90.69 111 ILE A O 1
ATOM 836 N N . ASP A 1 112 ? 11.433 6.224 -2.067 1.00 87.81 112 ASP A N 1
ATOM 837 C CA . ASP A 1 112 ? 12.258 7.114 -2.880 1.00 87.81 112 ASP A CA 1
ATOM 838 C C . ASP A 1 112 ? 13.720 6.615 -2.857 1.00 87.81 112 ASP A C 1
ATOM 840 O O . ASP A 1 112 ? 14.166 6.075 -1.834 1.00 87.81 112 ASP A O 1
ATOM 844 N N . TYR A 1 113 ? 14.451 6.763 -3.966 1.00 75.06 113 TYR A N 1
ATOM 845 C CA . TYR A 1 113 ? 15.828 6.278 -4.168 1.00 75.06 113 TYR A CA 1
ATOM 846 C C . TYR A 1 113 ? 16.879 7.390 -4.218 1.00 75.06 113 TYR A C 1
ATOM 848 O O . TYR A 1 113 ? 16.566 8.514 -4.664 1.00 75.06 113 TYR A O 1
#

Radius of gyration: 26.11 Å; Cα contacts (8 Å, |Δi|>4): 122; chains: 1; bounding box: 40×22×89 Å

pLDDT: mean 79.99, std 15.84, range [47.97, 96.38]